Protein AF-A0A6H1WRH7-F1 (afdb_monomer)

Organism: NCBI:txid2047767

pLDDT: mean 92.53, std 7.27, range [51.66, 98.69]

Foldseek 3Di:
DVCVLLLVLCVVLVADKAWADPVLCVLVVHDDDDQETEMEGQLDLVNLVSNVVSCVVVQKDWPDPDDSVLLNDLVSLVVCCVPVVQQKTKIAHPVDRSYIYIYGSDHPDNVVVQVVQWDFGDDPNGTHTYGHLVVNLVVLVVVVDPVSVVVNVSSVVSVD

InterPro domains:
  IPR043519 Nucleotidyltransferase superfamily [SSF81301] (5-156)

Structure (mmCIF, N/CA/C/O backbone):
data_AF-A0A6H1WRH7-F1
#
_entry.id   AF-A0A6H1WRH7-F1
#
loop_
_atom_site.group_PDB
_atom_site.id
_atom_site.type_symbol
_atom_site.label_atom_id
_atom_site.label_alt_id
_atom_site.label_comp_id
_atom_site.label_asym_id
_atom_site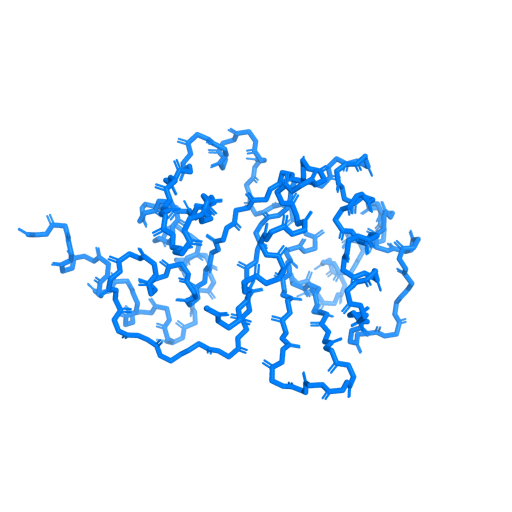.label_entity_id
_atom_site.label_seq_id
_atom_site.pdbx_PDB_ins_code
_atom_site.Cartn_x
_atom_site.Cartn_y
_atom_site.Cartn_z
_atom_site.occupancy
_atom_site.B_iso_or_equiv
_atom_site.auth_seq_id
_atom_site.auth_comp_id
_atom_site.auth_asym_id
_atom_site.auth_atom_id
_atom_site.pdbx_PDB_model_num
ATOM 1 N N . MET A 1 1 ? -17.971 4.892 -2.050 1.00 65.94 1 MET A N 1
ATOM 2 C CA . MET A 1 1 ? -16.693 5.303 -1.420 1.00 65.94 1 MET A CA 1
ATOM 3 C C . MET A 1 1 ? -15.783 5.844 -2.520 1.00 65.94 1 MET A C 1
ATOM 5 O O . MET A 1 1 ? -15.944 5.407 -3.648 1.00 65.94 1 MET A O 1
ATOM 9 N N . PHE A 1 2 ? -14.877 6.790 -2.260 1.00 77.75 2 PHE A N 1
ATOM 10 C CA . PHE A 1 2 ? -14.068 7.412 -3.329 1.00 77.75 2 PHE A CA 1
ATOM 11 C C . PHE A 1 2 ? -13.170 6.402 -4.081 1.00 77.75 2 PHE A C 1
ATOM 13 O O . PHE A 1 2 ? -13.116 6.419 -5.303 1.00 77.75 2 PHE A O 1
ATOM 20 N N . TYR A 1 3 ? -12.582 5.434 -3.366 1.00 89.62 3 TYR A N 1
ATOM 21 C CA . TYR A 1 3 ? -11.716 4.377 -3.918 1.00 89.62 3 TYR A CA 1
ATOM 22 C C . TYR A 1 3 ? -12.419 3.022 -4.128 1.00 89.62 3 TYR A C 1
ATOM 24 O O . TYR A 1 3 ? -11.779 1.976 -4.205 1.00 89.62 3 TYR A O 1
ATOM 32 N N . GLU A 1 4 ? -13.750 3.021 -4.237 1.00 91.88 4 GLU A N 1
ATOM 33 C CA . GLU A 1 4 ? -14.560 1.796 -4.283 1.00 91.88 4 GLU A CA 1
ATOM 34 C C . GLU A 1 4 ? -14.133 0.826 -5.397 1.00 91.88 4 GLU A C 1
ATOM 36 O O . GLU A 1 4 ? -13.949 -0.366 -5.157 1.00 91.88 4 GLU A O 1
ATOM 41 N N . LYS A 1 5 ? -13.916 1.351 -6.609 1.00 93.25 5 LYS A N 1
ATOM 42 C CA . LYS A 1 5 ? -13.510 0.551 -7.772 1.00 93.25 5 LYS A CA 1
ATOM 43 C C . LYS A 1 5 ? -12.121 -0.072 -7.595 1.00 93.25 5 LYS A C 1
ATOM 45 O O . LYS A 1 5 ? -11.915 -1.200 -8.027 1.00 93.25 5 LYS A O 1
ATOM 50 N N . VAL A 1 6 ? -11.201 0.641 -6.937 1.00 95.69 6 VAL A N 1
ATOM 51 C CA . VAL A 1 6 ? -9.845 0.144 -6.657 1.00 95.69 6 VAL A CA 1
ATOM 52 C C . VAL A 1 6 ? -9.921 -1.065 -5.730 1.00 95.69 6 VAL A C 1
ATOM 54 O O . VAL A 1 6 ? -9.408 -2.121 -6.078 1.00 95.69 6 VAL A O 1
ATOM 57 N N . PHE A 1 7 ? -10.636 -0.960 -4.607 1.00 97.06 7 PHE A N 1
ATOM 58 C CA . PHE A 1 7 ? -10.768 -2.084 -3.674 1.00 97.06 7 PHE A CA 1
ATOM 59 C C . PHE A 1 7 ? -11.477 -3.290 -4.286 1.00 97.06 7 PHE A C 1
ATOM 61 O O . PHE A 1 7 ? -11.028 -4.416 -4.092 1.00 97.06 7 PHE A O 1
ATOM 68 N N . ARG A 1 8 ? -12.556 -3.077 -5.055 1.00 96.81 8 ARG A N 1
ATOM 69 C CA . ARG A 1 8 ? -13.254 -4.185 -5.727 1.00 96.81 8 ARG A CA 1
ATOM 70 C C . ARG A 1 8 ? -12.327 -4.942 -6.673 1.00 96.81 8 ARG A C 1
ATOM 72 O O . ARG A 1 8 ? -12.297 -6.165 -6.612 1.00 96.81 8 ARG A O 1
ATOM 79 N N . GLU A 1 9 ? -11.570 -4.233 -7.507 1.00 97.62 9 GLU A N 1
ATOM 80 C CA . GLU A 1 9 ? -10.699 -4.871 -8.498 1.00 97.62 9 GLU A CA 1
ATOM 81 C C . GLU A 1 9 ? -9.495 -5.565 -7.846 1.00 97.62 9 GLU A C 1
ATOM 83 O O . GLU A 1 9 ? -9.166 -6.692 -8.215 1.00 97.62 9 GLU A O 1
ATOM 88 N N . LEU A 1 10 ? -8.875 -4.939 -6.836 1.00 98.25 1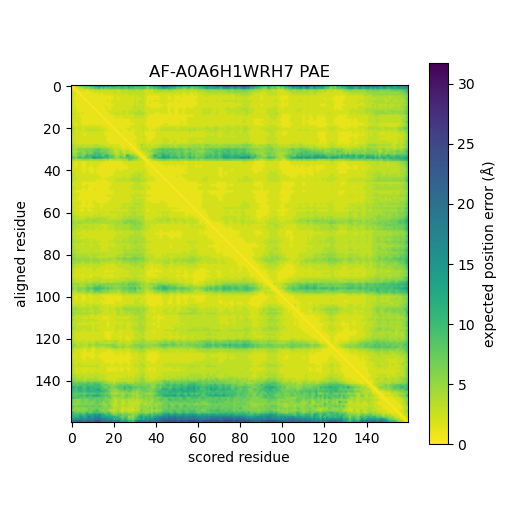0 LEU A N 1
ATOM 89 C CA . LEU A 1 10 ? -7.782 -5.555 -6.079 1.00 98.25 10 LEU A CA 1
ATOM 90 C C . LEU A 1 10 ? -8.240 -6.850 -5.395 1.00 98.25 10 LEU A C 1
ATOM 92 O O . LEU A 1 10 ? -7.573 -7.878 -5.515 1.00 98.25 10 LEU A O 1
ATOM 96 N N . ASN A 1 11 ? -9.406 -6.824 -4.744 1.00 97.50 11 ASN A N 1
ATOM 97 C CA . ASN A 1 11 ? -9.990 -8.002 -4.106 1.00 97.50 11 ASN A CA 1
ATOM 98 C C . ASN A 1 11 ? -10.353 -9.089 -5.125 1.00 97.50 11 ASN A C 1
ATOM 100 O O . ASN A 1 11 ? -10.052 -10.259 -4.901 1.00 97.50 11 ASN A O 1
ATOM 104 N N . ALA A 1 12 ? -10.979 -8.717 -6.246 1.00 97.62 12 ALA A N 1
ATOM 105 C CA . ALA A 1 12 ? -11.387 -9.659 -7.288 1.00 97.62 12 ALA A CA 1
ATOM 106 C C . ALA A 1 12 ? -10.194 -10.404 -7.905 1.00 97.62 12 ALA A C 1
ATOM 108 O O . ALA A 1 12 ? -1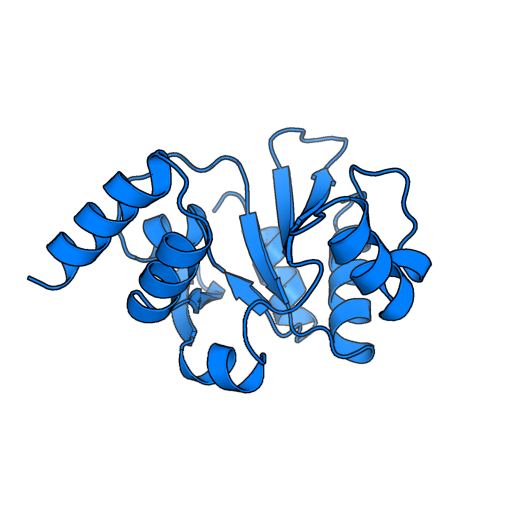0.317 -11.569 -8.275 1.00 97.62 12 ALA A O 1
ATOM 109 N N . ARG A 1 13 ? -9.030 -9.749 -7.980 1.00 97.88 13 ARG A N 1
ATOM 110 C CA . ARG A 1 13 ? -7.777 -10.335 -8.477 1.00 97.88 13 ARG A CA 1
ATOM 111 C C . ARG A 1 13 ? -6.935 -11.011 -7.396 1.00 97.88 13 ARG A C 1
ATOM 113 O O . ARG A 1 13 ? -5.858 -11.510 -7.704 1.00 97.88 13 ARG A O 1
ATOM 120 N N . GLY A 1 14 ? -7.401 -11.027 -6.146 1.00 97.62 14 GLY A N 1
ATOM 121 C CA . GLY A 1 14 ? -6.685 -11.642 -5.030 1.00 97.62 14 GLY A CA 1
ATOM 122 C C . GLY A 1 14 ? -5.375 -10.937 -4.672 1.00 97.62 14 GLY A C 1
ATOM 123 O O . GLY A 1 14 ? -4.455 -11.583 -4.173 1.00 97.62 14 GLY A O 1
ATOM 124 N N . VAL A 1 15 ? -5.268 -9.629 -4.931 1.00 98.62 15 VAL A N 1
ATOM 125 C CA . VAL A 1 15 ? -4.080 -8.856 -4.560 1.00 98.62 15 VAL A CA 1
ATOM 126 C C . VAL A 1 15 ? -3.972 -8.792 -3.038 1.00 98.62 15 VAL A C 1
ATOM 128 O O . VAL A 1 15 ? -4.922 -8.443 -2.339 1.00 98.62 15 VAL A O 1
ATOM 131 N N . ARG A 1 16 ? -2.788 -9.098 -2.514 1.00 98.50 16 ARG A N 1
ATOM 132 C CA . ARG A 1 16 ? -2.429 -8.979 -1.101 1.00 98.50 16 ARG A CA 1
ATOM 133 C C . ARG A 1 16 ? -1.932 -7.565 -0.834 1.00 98.50 16 ARG A C 1
ATOM 135 O O . ARG A 1 16 ? -0.836 -7.186 -1.251 1.00 98.50 16 ARG A O 1
ATOM 142 N N . TYR A 1 17 ? -2.770 -6.784 -0.165 1.00 98.56 17 TYR A N 1
ATOM 143 C CA . TYR A 1 17 ? -2.499 -5.401 0.204 1.00 98.56 17 TYR A CA 1
ATOM 144 C C . TYR A 1 17 ? -3.160 -5.055 1.542 1.00 98.56 17 TYR A C 1
ATOM 146 O O . TYR A 1 17 ? -4.026 -5.784 2.025 1.00 98.56 17 TYR A O 1
ATOM 154 N N . VAL A 1 18 ? -2.763 -3.928 2.127 1.00 98.50 18 VAL A N 1
ATOM 155 C CA . VAL A 1 18 ? -3.329 -3.363 3.353 1.00 98.50 18 VAL A CA 1
ATOM 156 C C . VAL A 1 18 ? -3.462 -1.855 3.193 1.00 98.50 18 VAL A C 1
ATOM 158 O O . VAL A 1 18 ? -2.509 -1.186 2.803 1.00 98.50 18 VAL A O 1
ATOM 161 N N . VAL A 1 19 ? -4.634 -1.311 3.510 1.00 97.81 19 VAL A N 1
ATOM 162 C CA . VAL A 1 19 ? -4.881 0.133 3.542 1.00 97.81 19 VAL A CA 1
ATOM 163 C C . VAL A 1 19 ? -4.240 0.732 4.788 1.00 97.81 19 VAL A C 1
ATOM 165 O O . VAL A 1 19 ? -4.497 0.280 5.908 1.00 97.81 19 VAL A O 1
ATOM 168 N N . VAL A 1 20 ? -3.436 1.773 4.589 1.00 96.19 20 VAL A N 1
ATOM 169 C CA . VAL A 1 20 ? -2.775 2.544 5.648 1.00 96.19 20 VAL A CA 1
ATOM 170 C C . VAL A 1 20 ? -3.086 4.039 5.495 1.00 96.19 20 VAL A C 1
ATOM 172 O O . VAL A 1 20 ? -4.029 4.422 4.799 1.00 96.19 20 VAL A O 1
ATOM 175 N N . GLY A 1 21 ? -2.346 4.895 6.203 1.00 92.94 21 GLY A N 1
ATOM 176 C CA . GLY A 1 21 ? -2.421 6.342 6.013 1.00 92.94 21 GLY A CA 1
ATOM 177 C C . GLY A 1 21 ? -3.770 6.953 6.393 1.00 92.94 21 GLY A C 1
ATOM 178 O O . GLY A 1 21 ? -4.429 6.511 7.337 1.00 92.94 21 GLY A O 1
ATOM 179 N N . GLY A 1 22 ? -4.164 8.015 5.687 1.00 92.25 22 GLY A N 1
ATOM 180 C CA . GLY A 1 22 ? -5.360 8.795 6.016 1.00 92.25 22 GLY A CA 1
ATOM 181 C C . GLY A 1 22 ? -6.666 8.016 5.866 1.00 92.25 22 GLY A C 1
ATOM 182 O O . GLY A 1 22 ? -7.500 8.039 6.771 1.00 92.25 22 GLY A O 1
ATOM 183 N N . VAL A 1 23 ? -6.814 7.264 4.770 1.00 94.00 23 VAL A N 1
ATOM 184 C CA . VAL A 1 23 ? -7.998 6.425 4.513 1.00 94.00 23 VAL A CA 1
ATOM 185 C C . VAL A 1 23 ? -8.176 5.364 5.602 1.00 94.00 23 VAL A C 1
ATOM 187 O O . VAL A 1 23 ? -9.306 5.115 6.022 1.00 94.00 23 VAL A O 1
ATOM 190 N N . ALA A 1 24 ? -7.088 4.771 6.107 1.00 95.06 24 ALA A N 1
ATOM 191 C CA . ALA A 1 24 ? -7.173 3.812 7.206 1.00 95.06 24 ALA A CA 1
ATOM 192 C C . ALA A 1 24 ? -7.718 4.441 8.495 1.00 95.06 24 ALA A C 1
ATOM 194 O O . ALA A 1 24 ? -8.556 3.829 9.152 1.00 95.06 24 ALA A O 1
ATOM 195 N N . LEU A 1 25 ? -7.307 5.671 8.835 1.00 93.44 25 LEU A N 1
ATOM 196 C CA . LEU A 1 25 ? -7.853 6.385 9.997 1.00 93.44 25 LEU A CA 1
ATOM 197 C C . LEU A 1 25 ? -9.358 6.631 9.849 1.00 93.44 25 LEU A C 1
ATOM 199 O O . LEU A 1 25 ? -10.115 6.369 10.781 1.00 93.44 25 LEU A O 1
ATOM 203 N N . VAL A 1 26 ? -9.805 7.040 8.657 1.00 93.00 26 VAL A N 1
ATOM 204 C CA . VAL A 1 26 ? -11.236 7.229 8.365 1.00 93.00 26 VAL A CA 1
ATOM 205 C C . VAL A 1 26 ? -12.016 5.921 8.515 1.00 93.00 26 VAL A C 1
ATOM 207 O O . VAL A 1 26 ? -13.099 5.914 9.094 1.00 93.00 26 VAL A O 1
ATOM 210 N N . LEU A 1 27 ? -11.460 4.794 8.061 1.00 93.25 27 LEU A N 1
ATOM 211 C CA . LEU A 1 27 ? -12.071 3.468 8.229 1.00 93.25 27 LEU A CA 1
ATOM 212 C C . LEU A 1 27 ? -12.068 2.968 9.687 1.00 93.25 27 LEU A C 1
ATOM 214 O O . LEU A 1 27 ? -12.833 2.062 10.029 1.00 93.25 27 LEU A O 1
ATOM 218 N N . HIS A 1 28 ? -11.244 3.559 10.556 1.00 93.12 28 HIS A N 1
ATOM 219 C CA . HIS A 1 28 ? -11.315 3.382 12.011 1.00 93.12 28 HIS A CA 1
ATOM 220 C C . HIS A 1 28 ? -12.266 4.366 12.704 1.00 93.12 28 HIS A C 1
ATOM 222 O O . HIS A 1 28 ? -12.461 4.243 13.907 1.00 93.12 28 HIS A O 1
ATOM 228 N N . GLY A 1 29 ? -12.900 5.282 11.965 1.00 90.81 29 GLY A N 1
ATOM 229 C CA . GLY A 1 29 ? -13.862 6.252 12.496 1.00 90.81 29 GLY A CA 1
ATOM 230 C C . GLY A 1 29 ? -13.269 7.621 12.837 1.00 90.81 29 GLY A C 1
ATOM 231 O O . GLY A 1 29 ? -13.986 8.479 13.341 1.00 90.81 29 GLY A O 1
ATOM 232 N N . ILE A 1 30 ? -11.989 7.860 12.540 1.00 89.94 30 ILE A N 1
ATOM 233 C CA . ILE A 1 30 ? -11.337 9.151 12.788 1.00 89.94 30 ILE A CA 1
ATOM 234 C C . ILE A 1 30 ? -11.670 10.114 11.649 1.00 89.94 30 ILE A C 1
ATOM 236 O O . ILE A 1 30 ? -11.414 9.831 10.476 1.00 89.94 30 ILE A O 1
ATOM 240 N N . ILE A 1 31 ? -12.198 11.289 11.988 1.00 85.19 31 ILE A N 1
ATOM 241 C CA . ILE A 1 31 ? -12.476 12.338 11.005 1.00 85.19 31 ILE A CA 1
ATOM 242 C C . ILE A 1 31 ? -11.149 12.899 10.490 1.00 85.19 31 ILE A C 1
ATOM 244 O O . ILE A 1 31 ? -10.420 13.581 11.208 1.00 85.19 31 ILE A O 1
ATOM 248 N N . ARG A 1 32 ? -10.847 12.638 9.217 1.00 82.19 32 ARG A N 1
ATOM 249 C CA . ARG A 1 32 ? -9.651 13.146 8.545 1.00 82.19 32 ARG A CA 1
ATOM 250 C C . ARG A 1 32 ? -9.922 13.412 7.072 1.00 82.19 32 ARG A C 1
ATOM 252 O O . ARG A 1 32 ? -10.450 12.558 6.363 1.00 82.19 32 ARG A O 1
ATOM 259 N N . LEU A 1 33 ? -9.484 14.574 6.592 1.00 81.62 33 LEU A N 1
ATOM 260 C CA . LEU A 1 33 ? -9.381 14.817 5.158 1.00 81.62 33 LEU A CA 1
ATOM 261 C C . LEU A 1 33 ? -8.177 14.040 4.606 1.00 81.62 33 LEU A C 1
ATOM 263 O O . LEU A 1 33 ? -7.058 14.192 5.094 1.00 81.62 33 LEU A O 1
ATOM 267 N N . THR A 1 34 ? -8.414 13.205 3.600 1.00 79.62 34 THR A N 1
ATOM 268 C CA . THR A 1 34 ? -7.390 12.381 2.944 1.00 79.62 34 THR A CA 1
ATOM 269 C C . THR A 1 34 ? -7.451 12.626 1.442 1.00 79.62 34 THR A C 1
ATOM 271 O O . THR A 1 34 ? -8.546 12.695 0.881 1.00 79.62 34 THR A O 1
ATOM 274 N N . ALA A 1 35 ? -6.297 12.815 0.804 1.00 75.31 35 ALA A N 1
ATOM 275 C CA . ALA A 1 35 ? -6.209 13.147 -0.622 1.00 75.31 35 ALA A CA 1
ATOM 276 C C . ALA A 1 35 ? -5.890 11.914 -1.486 1.00 75.31 35 ALA A C 1
ATOM 278 O O . ALA A 1 35 ? -6.247 11.843 -2.656 1.00 75.31 35 ALA A O 1
ATOM 279 N N . ASP A 1 36 ? -5.264 10.921 -0.878 1.00 90.75 36 ASP A N 1
ATOM 280 C CA . ASP A 1 36 ? -4.601 9.779 -1.481 1.00 90.75 36 ASP A CA 1
ATOM 281 C C . ASP A 1 36 ? -5.008 8.479 -0.775 1.00 90.75 36 ASP A C 1
ATOM 283 O O . ASP A 1 36 ? -5.498 8.477 0.360 1.00 9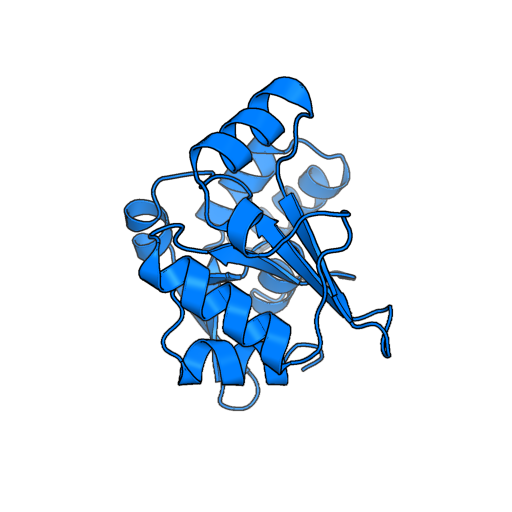0.75 36 ASP A O 1
ATOM 287 N N . LEU A 1 37 ? -4.867 7.365 -1.493 1.00 95.56 37 LEU A N 1
ATOM 288 C CA . LEU A 1 37 ? -4.983 6.017 -0.955 1.00 95.56 37 LEU A CA 1
ATOM 289 C C . LEU A 1 37 ? -3.583 5.441 -0.745 1.00 95.56 37 LEU A C 1
ATOM 291 O O . LEU A 1 37 ? -2.950 5.012 -1.706 1.00 95.56 37 LEU A O 1
ATOM 295 N N . ASP A 1 38 ? -3.145 5.381 0.509 1.00 96.25 38 ASP A N 1
ATOM 296 C CA . ASP A 1 38 ? -1.887 4.741 0.886 1.00 96.25 38 ASP A CA 1
ATOM 297 C C . ASP A 1 38 ? -2.079 3.238 1.115 1.00 96.25 38 ASP A C 1
ATOM 299 O O . ASP A 1 38 ? -2.927 2.817 1.913 1.00 96.25 38 ASP A O 1
ATOM 303 N N . LEU A 1 39 ? -1.253 2.422 0.467 1.00 98.25 39 LEU A N 1
ATOM 304 C CA . LEU A 1 39 ? -1.281 0.967 0.557 1.00 98.25 39 LEU A CA 1
ATOM 305 C C . LEU A 1 39 ? 0.086 0.404 0.958 1.00 98.25 39 LEU A C 1
ATOM 307 O O . LEU A 1 39 ? 1.128 0.840 0.478 1.00 98.25 39 LEU A O 1
ATOM 311 N N . ILE A 1 40 ? 0.090 -0.645 1.773 1.00 98.25 40 ILE A N 1
ATOM 312 C CA . ILE A 1 40 ? 1.204 -1.597 1.798 1.00 98.25 40 ILE A CA 1
ATOM 313 C C . ILE A 1 40 ? 0.813 -2.776 0.915 1.00 98.25 40 ILE A C 1
ATOM 315 O O . ILE A 1 40 ? -0.269 -3.332 1.079 1.00 98.25 40 ILE A O 1
ATOM 319 N N . VAL A 1 41 ? 1.675 -3.151 -0.024 1.00 98.31 41 VAL A N 1
ATOM 320 C CA . VAL A 1 41 ? 1.454 -4.254 -0.967 1.00 98.31 41 VAL A CA 1
ATOM 321 C C . VAL A 1 41 ? 2.532 -5.300 -0.715 1.00 98.31 41 VAL A C 1
ATOM 323 O O . VAL A 1 41 ? 3.685 -4.929 -0.517 1.00 98.31 41 VAL A O 1
ATOM 326 N N . ASP A 1 42 ? 2.173 -6.584 -0.715 1.00 98.31 42 ASP A N 1
ATOM 327 C CA . ASP A 1 42 ? 3.173 -7.656 -0.666 1.00 98.31 42 ASP A CA 1
ATOM 328 C C . ASP A 1 42 ? 4.026 -7.594 -1.941 1.00 98.31 42 ASP A C 1
ATOM 330 O O . ASP A 1 42 ? 3.492 -7.695 -3.052 1.00 98.31 42 ASP A O 1
ATOM 334 N N . LEU A 1 43 ? 5.335 -7.394 -1.791 1.00 97.81 43 LEU A N 1
ATOM 335 C CA . LEU A 1 43 ? 6.241 -7.151 -2.914 1.00 97.81 43 LEU A CA 1
ATOM 336 C C . LEU A 1 43 ? 6.762 -8.440 -3.567 1.00 97.81 43 LEU A C 1
ATOM 338 O O . LEU A 1 43 ? 7.669 -8.369 -4.403 1.00 97.81 43 LEU A O 1
ATOM 342 N N . SER A 1 44 ? 6.187 -9.607 -3.242 1.00 97.56 44 SER A N 1
ATOM 343 C CA . SER A 1 44 ? 6.417 -10.831 -4.018 1.00 97.56 44 SER A CA 1
ATOM 344 C C . SER A 1 44 ? 6.146 -10.579 -5.509 1.00 97.56 44 SER A C 1
ATOM 346 O O . SER A 1 44 ? 5.172 -9.894 -5.851 1.00 97.56 44 SER A O 1
ATOM 348 N N . PRO A 1 45 ? 6.984 -11.112 -6.420 1.00 96.44 45 PRO A N 1
ATOM 349 C CA . PRO A 1 45 ? 6.908 -10.790 -7.845 1.00 96.44 45 PRO A CA 1
ATOM 350 C C . PRO A 1 45 ? 5.522 -11.004 -8.463 1.00 96.44 45 PRO A C 1
ATOM 352 O O . PRO A 1 45 ? 5.075 -10.210 -9.291 1.00 96.44 45 PRO A O 1
ATOM 355 N N . GLU A 1 46 ? 4.827 -12.068 -8.068 1.00 97.50 46 GLU A N 1
ATOM 356 C CA . GLU A 1 46 ? 3.494 -12.415 -8.552 1.00 97.50 46 GLU A CA 1
ATOM 357 C C . GLU A 1 46 ? 2.448 -11.406 -8.070 1.00 97.50 46 GLU A C 1
ATOM 359 O O . GLU A 1 46 ? 1.663 -10.899 -8.873 1.00 97.50 46 GLU A O 1
ATOM 364 N N . ASN A 1 47 ? 2.464 -11.072 -6.777 1.00 98.56 47 ASN A N 1
ATOM 365 C CA . ASN A 1 47 ? 1.492 -10.159 -6.186 1.00 98.56 47 ASN A CA 1
ATOM 366 C C . ASN A 1 47 ? 1.678 -8.723 -6.681 1.00 98.56 47 ASN A C 1
ATOM 368 O O . ASN A 1 47 ? 0.706 -8.070 -7.065 1.00 98.56 47 ASN A O 1
ATOM 372 N N . LEU A 1 48 ? 2.926 -8.246 -6.723 1.00 98.50 48 LEU A N 1
ATOM 373 C CA . LEU A 1 48 ? 3.236 -6.907 -7.212 1.00 98.50 48 LEU A CA 1
ATOM 374 C C . LEU A 1 48 ? 2.850 -6.761 -8.688 1.00 98.50 48 LEU A C 1
ATOM 376 O O . LEU A 1 48 ? 2.288 -5.738 -9.075 1.00 98.50 48 LEU A O 1
ATOM 380 N N . ARG A 1 49 ? 3.063 -7.796 -9.512 1.00 98.44 49 ARG A N 1
ATOM 381 C CA . ARG A 1 49 ? 2.601 -7.798 -10.908 1.00 98.44 49 ARG A CA 1
ATOM 382 C C . ARG A 1 49 ? 1.084 -7.668 -10.998 1.00 98.44 49 ARG A C 1
ATOM 384 O O . ARG A 1 49 ? 0.610 -6.780 -11.704 1.00 98.44 49 ARG A O 1
ATOM 391 N N . LEU A 1 50 ? 0.334 -8.478 -10.246 1.00 98.38 50 LEU A N 1
ATOM 392 C CA . LEU A 1 50 ? -1.130 -8.390 -10.204 1.00 98.38 50 LEU A CA 1
ATOM 393 C C . LEU A 1 50 ? -1.602 -6.999 -9.766 1.00 98.38 50 LEU A C 1
ATOM 395 O O . LEU A 1 50 ? -2.505 -6.434 -10.384 1.00 98.38 50 LEU A O 1
ATOM 399 N N . PHE A 1 51 ? -0.974 -6.412 -8.745 1.00 98.69 51 PHE A N 1
ATOM 400 C CA . PHE A 1 51 ? -1.272 -5.059 -8.279 1.00 98.69 51 PHE A CA 1
ATOM 401 C C . PHE A 1 51 ? -1.062 -4.003 -9.376 1.00 98.69 51 PHE A C 1
ATOM 403 O O . PHE A 1 51 ? -1.966 -3.217 -9.669 1.00 98.69 51 PHE A O 1
ATOM 410 N N . LEU A 1 52 ? 0.100 -4.007 -10.033 1.00 98.38 52 LEU A N 1
ATOM 411 C CA . LEU A 1 52 ? 0.434 -3.033 -11.075 1.00 98.38 52 LEU A CA 1
ATOM 412 C C . LEU A 1 52 ? -0.461 -3.176 -12.313 1.00 98.38 52 LEU A C 1
ATOM 414 O O . LEU A 1 52 ? -0.916 -2.174 -12.869 1.00 98.38 52 LEU A O 1
ATOM 418 N N . GLU A 1 53 ? -0.762 -4.407 -12.728 1.00 98.00 53 GLU A N 1
ATOM 419 C CA . GLU A 1 53 ? -1.711 -4.678 -13.812 1.00 98.00 53 GLU A CA 1
ATOM 420 C C . GLU A 1 53 ? -3.127 -4.220 -13.457 1.00 98.00 53 GLU A C 1
ATOM 422 O O . GLU A 1 53 ? -3.830 -3.671 -14.309 1.00 98.00 53 GLU A O 1
ATOM 427 N N . THR A 1 54 ? -3.529 -4.383 -12.194 1.00 98.31 54 THR A N 1
ATOM 428 C CA . THR A 1 54 ? -4.809 -3.883 -11.682 1.00 98.31 54 THR A CA 1
ATOM 429 C C . THR A 1 54 ? -4.884 -2.368 -11.820 1.00 98.31 54 THR A C 1
ATOM 431 O O . THR A 1 54 ? -5.796 -1.861 -12.475 1.00 98.31 54 THR A O 1
ATOM 434 N N . LEU A 1 55 ? -3.895 -1.638 -11.293 1.00 97.50 55 LEU A N 1
ATOM 435 C CA . LEU A 1 55 ? -3.837 -0.178 -11.406 1.00 97.50 55 LEU A CA 1
ATOM 436 C C . LEU A 1 55 ? -3.848 0.281 -12.870 1.00 97.50 55 LEU A C 1
ATOM 438 O O . LEU A 1 55 ? -4.630 1.163 -13.233 1.00 97.50 55 LEU A O 1
ATOM 442 N N . LYS A 1 56 ? -3.051 -0.364 -13.730 1.00 96.81 56 LYS A N 1
ATOM 443 C CA . LYS A 1 56 ? -3.016 -0.086 -15.173 1.00 96.81 56 LYS A CA 1
ATOM 444 C C . LYS A 1 56 ? -4.386 -0.291 -15.825 1.00 96.81 56 LYS A C 1
ATOM 446 O O . LYS A 1 56 ? -4.821 0.564 -16.593 1.00 96.81 56 LYS A O 1
ATOM 451 N N . SER A 1 57 ? -5.081 -1.388 -15.513 1.00 96.69 57 SER A N 1
ATOM 452 C CA . SER A 1 57 ? -6.415 -1.687 -16.059 1.00 96.69 57 SER A CA 1
ATOM 453 C C . SER A 1 57 ? -7.481 -0.680 -15.618 1.00 96.69 57 SER A C 1
ATOM 455 O O . SER A 1 57 ? -8.420 -0.393 -16.359 1.00 96.69 57 SER A O 1
ATOM 457 N N . LEU A 1 58 ? -7.297 -0.086 -14.437 1.00 95.50 58 LEU A N 1
ATOM 458 C CA . LEU A 1 58 ? -8.135 0.983 -13.907 1.00 95.50 58 LEU A CA 1
ATOM 459 C C . LEU A 1 58 ? -7.765 2.372 -14.451 1.00 95.50 58 LEU A C 1
ATOM 461 O O . LEU A 1 58 ? -8.419 3.341 -14.084 1.00 95.50 58 LEU A O 1
ATOM 465 N N . GLY A 1 59 ? -6.756 2.477 -15.323 1.00 95.56 59 GLY A N 1
ATOM 466 C CA . GLY A 1 59 ? -6.340 3.728 -15.962 1.00 95.56 59 GLY A CA 1
ATOM 467 C C . GLY A 1 59 ? -5.301 4.537 -15.183 1.00 95.56 59 GLY A C 1
ATOM 468 O O . GLY A 1 59 ? -4.927 5.624 -15.628 1.00 95.56 59 GLY A O 1
ATOM 469 N N . PHE A 1 60 ? -4.799 4.025 -14.055 1.00 96.56 60 PHE A N 1
ATOM 470 C CA . PHE A 1 60 ? -3.746 4.693 -13.296 1.00 96.56 60 PHE A CA 1
ATOM 471 C C . PHE A 1 60 ? -2.396 4.615 -14.013 1.00 96.56 60 PHE A C 1
ATOM 473 O O . PHE A 1 60 ? -2.083 3.643 -14.706 1.00 96.56 60 PHE A O 1
ATOM 480 N N . ARG A 1 61 ? -1.572 5.647 -13.817 1.00 96.12 61 ARG A N 1
ATOM 481 C CA . ARG A 1 61 ? -0.215 5.740 -14.365 1.00 96.12 61 ARG A CA 1
ATOM 482 C C . ARG A 1 61 ? 0.789 6.114 -13.274 1.00 96.12 61 ARG A C 1
ATOM 484 O O . ARG A 1 61 ? 0.428 6.913 -12.406 1.00 96.12 61 ARG A O 1
ATOM 491 N N . PRO A 1 62 ? 2.034 5.605 -13.333 1.00 96.56 62 PRO A N 1
ATOM 492 C CA . PRO A 1 62 ? 3.105 6.087 -12.470 1.00 96.56 62 PRO A CA 1
ATOM 493 C C . PRO A 1 62 ? 3.265 7.602 -12.625 1.00 96.56 62 PRO A C 1
ATOM 495 O O . PRO A 1 62 ? 3.213 8.131 -13.738 1.00 96.56 62 PRO A O 1
ATOM 498 N N . ARG A 1 63 ? 3.437 8.312 -11.508 1.00 95.00 63 ARG A N 1
ATOM 499 C CA . ARG A 1 63 ? 3.687 9.759 -11.521 1.00 95.00 63 ARG A CA 1
ATOM 500 C C . ARG A 1 63 ? 5.134 10.091 -11.875 1.00 95.00 63 ARG A C 1
ATOM 502 O O . ARG A 1 63 ? 5.386 11.094 -12.536 1.00 95.00 63 ARG A O 1
ATOM 509 N N . LEU A 1 64 ? 6.070 9.251 -11.443 1.00 93.69 64 LEU A N 1
ATOM 510 C CA . LEU A 1 64 ? 7.464 9.322 -11.869 1.00 93.69 64 LEU A CA 1
ATOM 511 C C . LEU A 1 64 ? 7.617 8.715 -13.275 1.00 93.69 64 LEU A C 1
ATOM 513 O O . LEU A 1 64 ? 6.842 7.826 -13.630 1.00 93.69 64 LEU A O 1
ATOM 517 N N . PRO A 1 65 ? 8.617 9.144 -14.066 1.00 93.94 65 PRO A N 1
ATOM 518 C CA . PRO A 1 65 ? 8.921 8.559 -15.371 1.00 93.94 65 PRO A CA 1
ATOM 519 C C . PRO A 1 65 ? 9.622 7.197 -15.209 1.00 93.94 65 PRO A C 1
ATOM 521 O O . PRO A 1 65 ? 10.785 7.047 -15.567 1.00 93.94 65 PRO A O 1
ATOM 524 N N . ILE A 1 66 ? 8.920 6.231 -14.615 1.00 94.19 66 ILE A N 1
ATOM 525 C CA . ILE A 1 66 ? 9.368 4.855 -14.371 1.00 94.19 66 ILE A CA 1
ATOM 526 C C . ILE A 1 66 ? 8.387 3.881 -15.023 1.00 94.19 66 ILE A C 1
ATOM 528 O O . ILE A 1 66 ? 7.177 4.136 -15.039 1.00 94.19 66 ILE A O 1
ATOM 532 N N . THR A 1 67 ? 8.881 2.770 -15.565 1.00 95.38 67 THR A N 1
ATOM 533 C CA . THR A 1 67 ? 8.011 1.735 -16.147 1.00 95.38 67 THR A CA 1
ATOM 534 C C . THR A 1 67 ? 7.564 0.708 -15.103 1.00 95.38 67 THR A C 1
ATOM 536 O O . THR A 1 67 ? 8.111 0.630 -14.003 1.00 95.38 67 THR A O 1
ATOM 539 N N . LEU A 1 68 ? 6.548 -0.100 -15.429 1.00 94.50 68 LEU A N 1
ATOM 540 C CA . LEU A 1 68 ? 6.082 -1.160 -14.525 1.00 94.50 68 LEU A CA 1
ATOM 541 C C . LEU A 1 68 ? 7.135 -2.259 -14.360 1.00 94.50 68 LEU A C 1
ATOM 543 O O . LEU A 1 68 ? 7.285 -2.803 -13.274 1.00 94.50 68 LEU A O 1
ATOM 547 N N . GLU A 1 69 ? 7.889 -2.548 -15.416 1.00 96.19 69 GLU A N 1
ATOM 548 C CA . GLU A 1 69 ? 9.001 -3.498 -15.411 1.00 96.19 69 GLU A CA 1
ATOM 549 C C . GLU A 1 69 ? 10.107 -3.029 -14.464 1.00 96.19 69 GLU A C 1
ATOM 551 O O . GLU A 1 69 ? 10.664 -3.832 -13.723 1.00 96.19 69 GLU A O 1
ATOM 556 N N . GLU A 1 70 ? 10.375 -1.720 -14.427 1.00 97.12 70 GLU A N 1
ATOM 557 C CA . GLU A 1 70 ? 11.317 -1.148 -13.468 1.00 97.12 70 GLU A CA 1
ATOM 558 C C . GLU A 1 70 ? 10.808 -1.227 -12.034 1.00 97.12 70 GLU A C 1
ATOM 560 O O . GLU A 1 70 ? 11.589 -1.483 -11.125 1.00 97.12 70 GLU A O 1
ATOM 565 N N . ILE A 1 71 ? 9.506 -1.022 -11.823 1.00 97.19 71 ILE A N 1
ATOM 566 C CA . ILE A 1 71 ? 8.900 -1.178 -10.500 1.00 97.19 71 ILE A CA 1
ATOM 567 C C . ILE A 1 71 ? 8.960 -2.640 -10.054 1.00 97.19 71 ILE A C 1
ATOM 569 O O . ILE A 1 71 ? 9.139 -2.885 -8.870 1.00 97.19 71 ILE A O 1
ATOM 573 N N . LEU A 1 72 ? 8.829 -3.616 -10.955 1.00 97.31 72 LEU A N 1
ATOM 574 C CA . LEU A 1 72 ? 8.906 -5.043 -10.616 1.00 97.31 72 LEU A CA 1
ATOM 575 C C . LEU A 1 72 ? 10.314 -5.494 -10.209 1.00 97.31 72 LEU A C 1
ATOM 577 O O . LEU A 1 72 ? 10.437 -6.462 -9.457 1.00 97.31 72 LEU A O 1
ATOM 581 N N . ASP A 1 73 ? 11.352 -4.778 -10.632 1.00 97.56 73 ASP A N 1
ATOM 582 C CA . ASP A 1 73 ? 12.747 -5.082 -10.318 1.00 97.56 73 ASP A CA 1
ATOM 583 C C . ASP A 1 73 ? 13.110 -4.660 -8.872 1.00 97.56 73 ASP A C 1
ATOM 585 O O . ASP A 1 73 ? 13.135 -3.462 -8.565 1.00 97.56 73 ASP A O 1
ATOM 589 N N . PRO A 1 74 ? 13.385 -5.614 -7.957 1.00 96.88 74 PRO A N 1
ATOM 590 C CA . PRO A 1 74 ? 13.737 -5.296 -6.575 1.00 96.88 74 PRO A CA 1
ATOM 591 C C . PRO A 1 74 ? 15.030 -4.480 -6.458 1.00 96.88 74 PRO A C 1
ATOM 593 O O . PRO A 1 74 ? 15.084 -3.575 -5.628 1.00 96.88 74 PRO A O 1
ATOM 596 N N . GLU A 1 75 ? 16.028 -4.713 -7.317 1.00 97.12 75 GLU A N 1
ATOM 597 C CA . GLU A 1 75 ? 17.297 -3.977 -7.275 1.00 97.12 75 GLU A CA 1
ATOM 598 C C . GLU A 1 75 ? 17.084 -2.503 -7.630 1.00 97.12 75 GLU A C 1
ATOM 600 O O . GLU A 1 75 ? 17.660 -1.612 -7.003 1.00 97.12 75 GLU A O 1
ATOM 605 N N . LYS A 1 76 ? 16.191 -2.215 -8.588 1.00 97.12 76 LYS A N 1
ATOM 606 C CA . LYS A 1 76 ? 15.809 -0.833 -8.912 1.00 97.12 76 LYS A CA 1
ATOM 607 C C . LYS A 1 76 ? 15.067 -0.156 -7.770 1.00 97.12 76 LYS A C 1
ATOM 609 O O . LYS A 1 76 ? 15.384 0.993 -7.455 1.00 97.12 76 LYS A O 1
ATOM 614 N N . ARG A 1 77 ? 14.118 -0.846 -7.128 1.00 96.75 77 ARG A N 1
ATOM 615 C CA . ARG A 1 77 ? 13.407 -0.291 -5.963 1.00 96.75 77 ARG A CA 1
ATOM 616 C C . ARG A 1 77 ? 14.382 0.045 -4.832 1.00 96.75 77 ARG A C 1
ATOM 618 O O . ARG A 1 77 ? 14.341 1.167 -4.322 1.00 96.75 77 ARG A O 1
ATOM 625 N N . SER A 1 78 ? 15.325 -0.848 -4.535 1.00 96.06 78 SER A N 1
ATOM 626 C CA . SER A 1 78 ? 16.360 -0.607 -3.525 1.00 96.06 78 SER A CA 1
ATOM 627 C C . SER A 1 78 ? 17.345 0.493 -3.900 1.00 96.06 78 SER A C 1
ATOM 629 O O . SER A 1 78 ? 17.720 1.314 -3.056 1.00 96.06 78 SER A O 1
ATOM 631 N N . LEU A 1 79 ? 17.708 0.600 -5.178 1.00 96.56 79 LEU A N 1
ATOM 632 C CA . LEU A 1 79 ? 18.500 1.715 -5.684 1.00 96.56 79 LEU A CA 1
ATOM 633 C C . LEU A 1 79 ? 17.791 3.058 -5.448 1.00 96.56 79 LEU A C 1
ATOM 635 O O . LEU A 1 79 ? 18.392 3.993 -4.915 1.00 96.56 79 LEU A O 1
ATOM 639 N N . TRP A 1 80 ? 16.502 3.160 -5.789 1.00 96.12 80 TRP A N 1
ATOM 640 C CA . TRP A 1 80 ? 15.718 4.382 -5.576 1.00 96.12 80 TRP A CA 1
ATOM 641 C C . TRP A 1 80 ? 15.565 4.723 -4.095 1.00 96.12 80 TRP A C 1
ATOM 643 O O . TRP A 1 80 ? 15.647 5.899 -3.724 1.00 96.12 80 TRP A O 1
ATOM 653 N N . ARG A 1 81 ? 15.391 3.714 -3.237 1.00 94.00 81 ARG A N 1
ATOM 654 C CA . ARG A 1 81 ? 15.322 3.901 -1.788 1.00 94.00 81 ARG A CA 1
ATOM 655 C C . ARG A 1 81 ? 16.620 4.478 -1.227 1.00 94.00 81 ARG A C 1
ATOM 657 O O . ARG A 1 81 ? 16.551 5.394 -0.406 1.00 94.00 81 ARG A O 1
ATOM 664 N N . ARG A 1 82 ? 17.776 3.967 -1.661 1.00 95.88 82 ARG A N 1
ATOM 665 C CA . ARG A 1 82 ? 19.104 4.384 -1.184 1.00 95.88 82 ARG A CA 1
ATOM 666 C C . ARG A 1 82 ? 19.527 5.746 -1.727 1.00 95.88 82 ARG A C 1
ATOM 668 O O . ARG A 1 82 ? 20.012 6.577 -0.969 1.00 95.88 82 ARG A O 1
ATOM 675 N N . GLU A 1 83 ? 19.361 5.975 -3.027 1.00 95.69 83 GLU A N 1
ATOM 676 C CA . GLU A 1 83 ? 19.942 7.146 -3.704 1.00 95.69 83 GLU A CA 1
ATOM 677 C C . GLU A 1 83 ? 18.994 8.339 -3.775 1.00 95.69 83 GLU A C 1
ATOM 679 O O . GLU A 1 83 ? 19.438 9.484 -3.790 1.00 95.69 83 GLU A O 1
ATOM 684 N N . LYS A 1 84 ? 17.683 8.085 -3.818 1.00 92.94 84 LYS A N 1
ATOM 685 C CA . LYS A 1 84 ? 16.658 9.130 -3.965 1.00 92.94 84 LYS A CA 1
ATOM 686 C C . LYS A 1 84 ? 15.749 9.247 -2.748 1.00 92.94 84 LYS A C 1
ATOM 688 O O . LYS A 1 84 ? 14.807 10.033 -2.778 1.00 92.94 84 LYS A O 1
ATOM 693 N N . ASN A 1 85 ? 16.006 8.457 -1.702 1.00 92.38 85 ASN A N 1
ATOM 694 C CA . ASN A 1 85 ? 15.141 8.341 -0.530 1.00 92.38 85 ASN A CA 1
ATOM 695 C C . ASN A 1 85 ? 13.669 8.080 -0.915 1.00 92.38 85 ASN A C 1
ATOM 697 O O . ASN A 1 85 ? 12.750 8.579 -0.266 1.00 92.38 85 ASN A O 1
ATOM 701 N N . LEU A 1 86 ? 13.439 7.337 -2.008 1.00 93.56 86 LEU A N 1
ATOM 702 C CA . LEU A 1 86 ? 12.094 7.060 -2.503 1.00 93.56 86 LEU A CA 1
ATOM 703 C C . LEU A 1 86 ? 11.433 6.012 -1.603 1.00 93.56 86 LEU A C 1
ATOM 705 O O . LEU A 1 86 ? 11.776 4.835 -1.663 1.00 93.56 86 LEU A O 1
ATOM 709 N N . VAL A 1 87 ? 10.507 6.454 -0.751 1.00 93.44 87 VAL A N 1
ATOM 710 C CA . VAL A 1 87 ? 9.774 5.573 0.176 1.00 93.44 87 VAL A CA 1
ATOM 711 C C . VAL A 1 87 ? 8.471 5.071 -0.440 1.00 93.44 87 VAL A C 1
ATOM 713 O O . VAL A 1 87 ? 8.139 3.902 -0.284 1.00 93.44 87 VAL A O 1
ATOM 716 N N . MET A 1 88 ? 7.756 5.938 -1.158 1.00 95.44 88 MET A N 1
ATOM 717 C CA . MET A 1 88 ? 6.468 5.636 -1.783 1.00 95.44 88 MET A CA 1
ATOM 718 C C . MET A 1 88 ? 6.554 5.822 -3.297 1.00 95.44 88 MET A C 1
ATOM 720 O O . MET A 1 88 ? 7.195 6.756 -3.781 1.00 95.44 88 MET A O 1
ATOM 724 N N . ILE A 1 89 ? 5.875 4.956 -4.041 1.00 97.19 89 ILE A N 1
ATOM 725 C CA . ILE A 1 89 ? 5.654 5.082 -5.478 1.00 97.19 89 ILE A CA 1
ATOM 726 C C . ILE A 1 89 ? 4.205 5.509 -5.691 1.00 97.19 89 ILE A C 1
ATOM 728 O O . ILE A 1 89 ? 3.275 4.793 -5.322 1.00 97.19 89 ILE A O 1
ATOM 732 N N . SER A 1 90 ? 4.029 6.666 -6.325 1.00 96.88 90 SER A N 1
ATOM 733 C CA . SER A 1 90 ? 2.713 7.257 -6.555 1.00 96.88 90 SER A CA 1
ATOM 734 C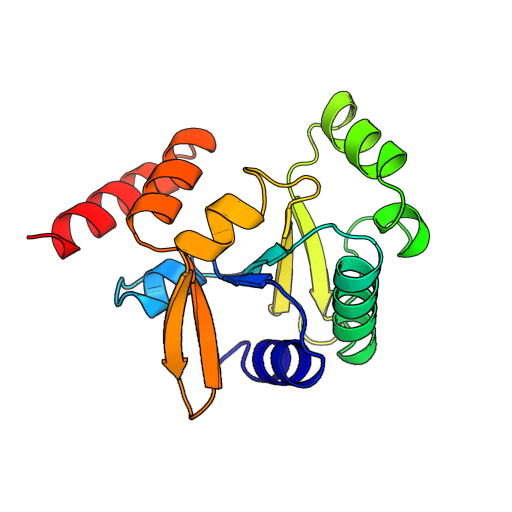 C . SER A 1 90 ? 2.169 6.967 -7.943 1.00 96.88 90 SER A C 1
ATOM 736 O O . SER A 1 90 ? 2.843 7.185 -8.956 1.00 96.88 90 SER A O 1
ATOM 738 N N . PHE A 1 91 ? 0.905 6.564 -7.990 1.00 97.31 91 PHE A N 1
ATOM 739 C CA . PHE A 1 91 ? 0.107 6.407 -9.197 1.00 97.31 91 PHE A CA 1
ATOM 740 C C . PHE A 1 91 ? -1.033 7.420 -9.204 1.00 97.31 91 PHE A C 1
ATOM 742 O O . PHE A 1 91 ? -1.689 7.632 -8.190 1.00 97.31 91 PHE A O 1
ATOM 749 N N . TYR A 1 92 ? -1.308 8.025 -10.357 1.00 95.38 92 TYR A N 1
ATOM 750 C CA . TYR A 1 92 ? -2.403 8.984 -10.522 1.00 95.38 92 TYR A CA 1
ATOM 751 C C . TYR A 1 92 ? -3.332 8.583 -11.663 1.00 95.38 92 TYR A C 1
ATOM 753 O O . TYR A 1 92 ? -2.913 7.901 -12.602 1.00 95.38 92 TYR A O 1
ATOM 761 N N . HIS A 1 93 ? -4.586 9.027 -11.603 1.00 94.38 93 HIS A N 1
ATOM 762 C CA . HIS A 1 93 ? -5.547 8.825 -12.684 1.00 94.38 93 HIS A CA 1
ATOM 763 C C . HIS A 1 93 ? -5.590 10.059 -13.613 1.00 94.38 93 HIS A C 1
ATOM 765 O O . HIS A 1 93 ? -6.007 11.134 -13.175 1.00 94.38 93 HIS A O 1
ATOM 771 N N . PRO A 1 94 ? -5.219 9.961 -14.906 1.00 92.25 94 PRO A N 1
ATOM 772 C CA . PRO A 1 94 ? -5.113 11.131 -15.789 1.00 92.25 94 PRO A CA 1
ATOM 773 C C . PRO A 1 94 ? -6.423 11.903 -15.994 1.00 92.25 94 PRO A C 1
ATOM 775 O O . PRO A 1 94 ? -6.399 13.115 -16.175 1.00 92.25 94 PRO A O 1
ATOM 778 N N . GLN A 1 95 ? -7.570 11.219 -15.956 1.00 89.75 95 GLN A N 1
ATOM 779 C CA . GLN A 1 95 ? -8.893 11.842 -16.107 1.00 89.75 95 GLN A CA 1
ATOM 780 C C . GLN A 1 95 ? -9.505 12.294 -14.772 1.00 89.75 95 GLN A C 1
ATOM 782 O O . GLN A 1 95 ? -10.573 12.896 -14.765 1.00 89.75 95 GLN A O 1
ATOM 787 N N . ASN A 1 96 ? -8.866 11.984 -13.640 1.00 85.75 96 ASN A N 1
ATOM 788 C CA . ASN A 1 96 ? -9.343 12.390 -12.323 1.00 85.75 96 ASN A CA 1
ATOM 789 C C . ASN A 1 96 ? -8.149 12.629 -11.399 1.00 85.75 96 ASN A C 1
ATOM 791 O O . ASN A 1 96 ? -7.691 11.728 -10.703 1.00 85.75 96 ASN A O 1
ATOM 795 N N . LEU A 1 97 ? -7.635 13.859 -11.411 1.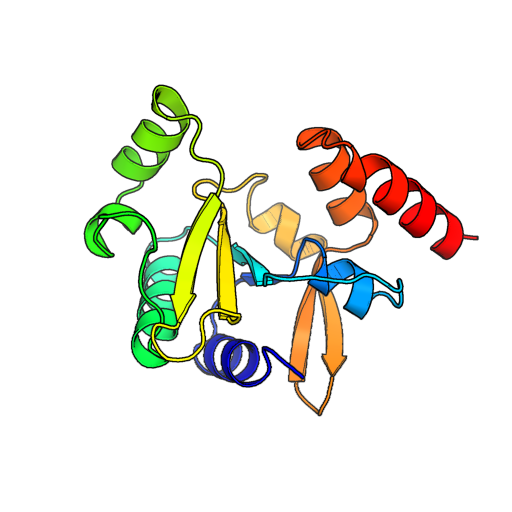00 79.69 97 LEU A N 1
ATOM 796 C CA . LEU A 1 97 ? -6.394 14.215 -10.717 1.00 79.69 97 LEU A CA 1
ATOM 797 C C . LEU A 1 97 ? -6.478 14.094 -9.190 1.00 79.69 97 LEU A C 1
ATOM 799 O O . LEU A 1 97 ? -5.441 14.084 -8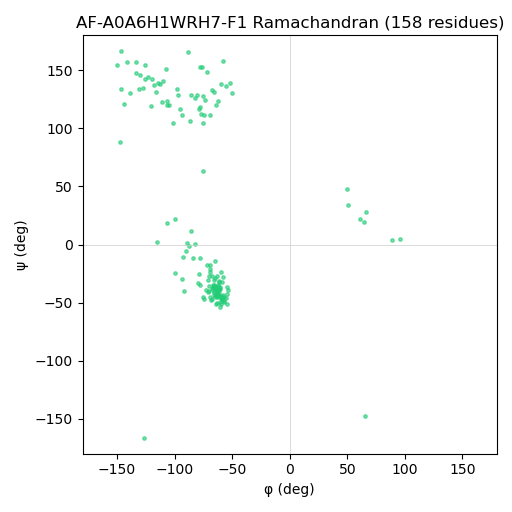.533 1.00 79.69 97 LEU A O 1
ATOM 803 N N . LEU A 1 98 ? -7.689 13.976 -8.638 1.00 83.00 98 LEU A N 1
ATOM 804 C CA . LEU A 1 98 ? -7.907 13.722 -7.216 1.00 83.00 98 LEU A CA 1
ATOM 805 C C . LEU A 1 98 ? -7.686 12.246 -6.841 1.00 83.00 98 LEU A C 1
ATOM 807 O O . LEU A 1 98 ? -7.677 11.925 -5.661 1.00 83.00 98 LEU A O 1
ATOM 811 N N . TYR A 1 99 ? -7.561 11.336 -7.814 1.00 88.56 99 TYR A N 1
ATOM 812 C CA . TYR A 1 99 ? -7.362 9.910 -7.557 1.00 88.56 99 TYR A CA 1
ATOM 813 C C . TYR A 1 99 ? -5.869 9.616 -7.569 1.00 88.56 99 TYR A C 1
ATOM 815 O O . TYR A 1 99 ? -5.222 9.639 -8.623 1.00 88.56 99 TYR A O 1
ATOM 823 N N . GLN A 1 100 ? -5.352 9.289 -6.391 1.00 94.75 100 GLN A N 1
ATOM 824 C CA . GLN A 1 100 ? -3.966 8.907 -6.192 1.00 94.75 100 GLN A CA 1
ATOM 825 C C . GLN A 1 100 ? -3.900 7.626 -5.370 1.00 94.75 100 GLN A C 1
ATOM 827 O O . GLN A 1 100 ? -4.596 7.486 -4.368 1.00 94.75 100 GLN A O 1
ATOM 832 N N . VAL A 1 101 ? -3.075 6.688 -5.823 1.00 97.31 101 VAL A N 1
ATOM 833 C CA . VAL A 1 101 ? -2.751 5.469 -5.084 1.00 97.31 101 VAL A CA 1
ATOM 834 C C . VAL A 1 101 ? -1.253 5.461 -4.863 1.00 97.31 101 VAL A C 1
ATOM 836 O O . VAL A 1 101 ? -0.488 5.434 -5.827 1.00 97.31 101 VAL A O 1
ATOM 839 N N . ASP A 1 102 ? -0.856 5.464 -3.603 1.00 97.12 102 ASP A N 1
ATOM 840 C CA . ASP A 1 102 ? 0.533 5.398 -3.185 1.00 97.12 102 ASP A CA 1
ATOM 841 C C . ASP A 1 102 ? 0.785 4.044 -2.536 1.00 97.12 102 ASP A C 1
ATOM 843 O O . ASP A 1 102 ? -0.055 3.515 -1.808 1.00 97.12 102 ASP A O 1
ATOM 847 N N . PHE A 1 103 ? 1.945 3.458 -2.804 1.00 97.88 103 PHE A N 1
ATOM 848 C CA . PHE A 1 103 ? 2.380 2.257 -2.105 1.00 97.88 103 PHE A CA 1
ATOM 849 C C . PHE A 1 103 ? 3.872 2.299 -1.827 1.00 97.88 103 PHE A C 1
ATOM 851 O O . PHE A 1 103 ? 4.623 2.999 -2.508 1.00 97.88 103 PHE A O 1
ATOM 858 N N . PHE A 1 104 ? 4.313 1.546 -0.827 1.00 97.00 104 PHE A N 1
ATOM 859 C CA . PHE A 1 104 ? 5.716 1.543 -0.445 1.00 97.00 104 PHE A CA 1
ATOM 860 C C . PHE A 1 104 ? 6.604 0.913 -1.530 1.00 97.00 104 PHE A C 1
ATOM 862 O O . PHE A 1 104 ? 6.316 -0.171 -2.035 1.00 97.00 104 PHE A O 1
ATOM 869 N N . ALA A 1 105 ? 7.714 1.581 -1.857 1.00 95.88 105 ALA A N 1
ATOM 870 C CA . ALA A 1 105 ? 8.740 1.062 -2.764 1.00 95.88 105 ALA A CA 1
ATOM 871 C C . ALA A 1 105 ? 9.453 -0.173 -2.178 1.00 95.88 105 ALA A C 1
ATOM 873 O O . ALA A 1 105 ? 9.868 -1.067 -2.912 1.00 95.88 105 ALA A O 1
ATOM 874 N N . GLU A 1 106 ? 9.564 -0.233 -0.853 1.00 94.19 106 GLU A N 1
ATOM 875 C CA . GLU A 1 106 ? 10.062 -1.378 -0.093 1.00 94.19 106 GLU A CA 1
ATOM 876 C C . GLU A 1 106 ? 9.129 -1.661 1.079 1.00 94.19 106 GLU A C 1
ATOM 878 O O . GLU A 1 106 ? 8.559 -0.736 1.654 1.00 94.19 106 GLU A O 1
ATOM 883 N N . GLU A 1 107 ? 8.983 -2.925 1.469 1.00 92.44 107 GLU A N 1
ATOM 884 C CA . GLU A 1 107 ? 8.134 -3.269 2.606 1.00 92.44 107 GLU A CA 1
ATOM 885 C C . GLU A 1 107 ? 8.672 -2.612 3.894 1.00 92.44 107 GLU A C 1
ATOM 887 O O . GLU A 1 107 ? 9.823 -2.849 4.265 1.00 92.44 107 GLU A O 1
ATOM 892 N N . PRO A 1 108 ? 7.870 -1.797 4.610 1.00 91.88 108 PRO A N 1
ATOM 893 C CA . PRO A 1 108 ? 8.336 -1.138 5.834 1.00 91.88 108 PRO A CA 1
ATOM 894 C C . PRO A 1 108 ? 8.558 -2.132 6.985 1.00 91.88 108 PRO A C 1
ATOM 896 O O . PRO A 1 108 ? 9.259 -1.828 7.949 1.00 91.88 108 PRO A O 1
ATOM 899 N N . LEU A 1 109 ? 7.920 -3.300 6.894 1.00 92.94 109 LEU A N 1
ATOM 900 C CA . LEU A 1 109 ? 8.038 -4.483 7.743 1.00 92.94 109 LEU A CA 1
ATOM 901 C C . LEU A 1 109 ? 7.746 -5.700 6.855 1.00 92.94 109 LEU A C 1
ATOM 903 O O . LEU A 1 109 ? 6.975 -5.533 5.908 1.00 92.94 109 LEU A O 1
ATOM 907 N N . PRO A 1 110 ? 8.251 -6.906 7.170 1.00 95.12 110 PRO A N 1
ATOM 908 C CA . PRO A 1 110 ? 7.901 -8.106 6.416 1.00 95.12 110 PRO A CA 1
ATOM 909 C C . PRO A 1 110 ? 6.383 -8.248 6.263 1.00 95.12 110 PRO A C 1
ATOM 911 O O . PRO A 1 110 ? 5.646 -8.168 7.253 1.00 95.12 110 PRO A O 1
ATOM 914 N N . PHE A 1 111 ? 5.895 -8.479 5.040 1.00 95.69 111 PHE A N 1
ATOM 915 C CA . PHE A 1 111 ? 4.450 -8.540 4.798 1.00 95.69 111 PHE A CA 1
ATOM 916 C C . PHE A 1 111 ? 3.740 -9.611 5.644 1.00 95.69 111 PHE A C 1
ATOM 918 O O . PHE A 1 111 ? 2.579 -9.447 6.016 1.00 95.69 111 PHE A O 1
ATOM 925 N N . THR A 1 112 ? 4.436 -10.684 6.023 1.00 95.56 112 THR A N 1
ATOM 926 C CA . THR A 1 112 ? 3.924 -11.716 6.938 1.00 95.56 112 THR A CA 1
ATOM 927 C C . THR A 1 112 ? 3.574 -11.171 8.326 1.00 95.56 112 THR A C 1
ATOM 929 O O . THR A 1 112 ? 2.567 -11.585 8.896 1.00 95.56 112 THR A O 1
ATOM 932 N N . GLU A 1 113 ? 4.345 -10.220 8.860 1.00 95.88 113 GLU A N 1
ATOM 933 C CA . GLU A 1 113 ? 4.035 -9.531 10.120 1.00 95.88 113 GLU A CA 1
ATOM 934 C C . GLU A 1 113 ? 2.873 -8.550 9.946 1.00 95.88 113 GLU A C 1
ATOM 936 O O . GLU A 1 113 ? 2.003 -8.434 10.810 1.00 95.88 113 GLU A O 1
ATOM 941 N N . ILE A 1 114 ? 2.835 -7.853 8.809 1.00 95.94 114 ILE A N 1
ATOM 942 C CA . ILE A 1 114 ? 1.760 -6.914 8.470 1.00 95.94 114 ILE A CA 1
ATOM 943 C C . ILE A 1 114 ? 0.423 -7.649 8.350 1.00 95.94 114 ILE A C 1
ATOM 945 O O . ILE A 1 114 ? -0.585 -7.178 8.876 1.00 95.94 114 ILE A O 1
ATOM 949 N N . ALA A 1 115 ? 0.418 -8.822 7.714 1.00 95.38 115 ALA A N 1
ATOM 950 C CA . ALA A 1 115 ? -0.769 -9.641 7.509 1.00 95.38 115 ALA A CA 1
ATOM 951 C C . ALA A 1 115 ? -1.442 -10.054 8.828 1.00 95.38 115 ALA A C 1
ATOM 953 O O . ALA A 1 115 ? -2.668 -10.133 8.895 1.00 95.38 115 ALA A O 1
ATOM 954 N N . GLN A 1 116 ? -0.661 -10.252 9.895 1.00 96.75 116 GLN A N 1
ATOM 955 C CA . GLN A 1 116 ? -1.176 -10.562 11.236 1.00 96.75 116 GLN A CA 1
ATOM 956 C C . GLN A 1 116 ? -1.855 -9.361 11.911 1.00 96.75 116 GLN A C 1
ATOM 958 O O . GLN A 1 116 ? -2.611 -9.531 12.863 1.00 96.75 116 GLN A O 1
ATOM 96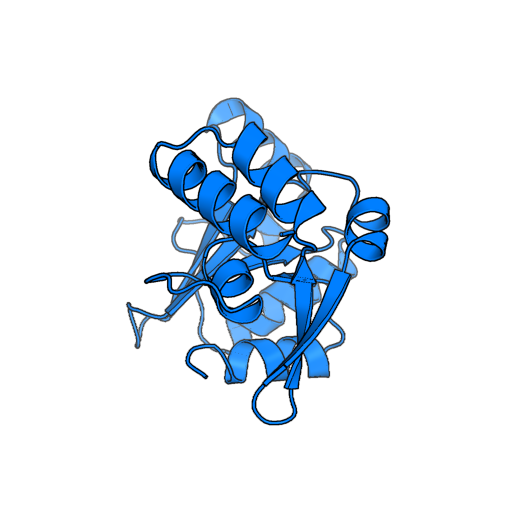3 N N . LYS A 1 117 ? -1.604 -8.144 11.416 1.00 96.62 117 LYS A N 1
ATOM 964 C CA . LYS A 1 117 ? -2.131 -6.880 11.946 1.00 96.62 117 LYS A CA 1
ATOM 965 C C . LYS A 1 117 ? -3.221 -6.279 11.053 1.00 96.62 117 LYS A C 1
ATOM 967 O O . LYS A 1 117 ? -3.510 -5.087 11.158 1.00 96.62 117 LYS A O 1
ATOM 972 N N . ILE A 1 118 ? -3.827 -7.080 10.174 1.00 97.88 118 ILE A N 1
ATOM 973 C CA . ILE A 1 118 ? -4.964 -6.660 9.349 1.00 97.88 118 ILE A CA 1
ATOM 974 C C . ILE A 1 118 ? -6.253 -6.735 10.167 1.00 97.88 118 ILE A C 1
ATOM 976 O O . ILE A 1 118 ? -6.608 -7.775 10.715 1.00 97.88 118 ILE A O 1
ATOM 980 N N . ILE A 1 119 ? -7.001 -5.636 10.167 1.00 97.50 119 ILE A N 1
ATOM 981 C CA . ILE A 1 119 ? -8.392 -5.572 10.598 1.00 97.50 119 ILE A CA 1
ATOM 982 C C . ILE A 1 119 ? -9.261 -5.434 9.351 1.00 97.50 119 ILE A C 1
ATOM 984 O O . ILE A 1 119 ? -9.137 -4.473 8.590 1.00 97.50 119 ILE A O 1
ATOM 988 N N . TRP A 1 120 ? -10.161 -6.388 9.139 1.00 96.94 120 TRP A N 1
ATOM 989 C CA . TRP A 1 120 ? -11.109 -6.329 8.032 1.00 96.94 120 TRP A CA 1
ATOM 990 C C . TRP A 1 120 ? -12.242 -5.365 8.371 1.00 96.94 120 TRP A C 1
ATOM 992 O O . TRP A 1 120 ? -12.974 -5.565 9.340 1.00 96.94 120 TRP A O 1
ATOM 1002 N N . LYS A 1 121 ? -12.378 -4.308 7.572 1.00 95.88 121 LYS A N 1
ATOM 1003 C CA . LYS A 1 121 ? -13.485 -3.349 7.654 1.00 95.88 121 LYS A CA 1
ATOM 1004 C C . LYS A 1 121 ? -14.417 -3.558 6.471 1.00 95.88 121 LYS A C 1
ATOM 1006 O O . LYS A 1 121 ? -13.975 -3.973 5.403 1.00 95.88 121 LYS A O 1
ATOM 1011 N N . GLU A 1 122 ? -15.695 -3.258 6.651 1.00 93.50 122 GLU A N 1
ATOM 1012 C CA . GLU A 1 122 ? -16.690 -3.382 5.590 1.00 93.50 122 GLU A CA 1
ATOM 1013 C C . GLU A 1 122 ? -17.272 -2.016 5.235 1.00 93.50 122 GLU A C 1
ATOM 1015 O O . GLU A 1 122 ? -17.662 -1.245 6.112 1.00 93.50 122 GLU A O 1
ATOM 1020 N N . ALA A 1 123 ? -17.315 -1.705 3.941 1.00 89.06 123 ALA A N 1
ATOM 1021 C CA . ALA A 1 123 ? -17.949 -0.498 3.426 1.00 89.06 123 ALA A CA 1
ATOM 1022 C C . ALA A 1 123 ? -18.624 -0.797 2.083 1.00 89.06 123 ALA A C 1
ATOM 1024 O O . ALA A 1 123 ? -17.948 -1.184 1.131 1.00 89.06 123 ALA A O 1
ATOM 1025 N N . ARG A 1 124 ? -19.947 -0.583 1.990 1.00 86.88 124 ARG A N 1
ATOM 1026 C CA . ARG A 1 124 ? -20.751 -0.861 0.776 1.00 86.88 124 ARG A CA 1
ATOM 1027 C C . ARG A 1 124 ? -20.499 -2.270 0.208 1.00 86.88 124 ARG A C 1
ATOM 1029 O O . ARG A 1 124 ? -20.208 -2.424 -0.983 1.00 86.88 124 ARG A O 1
ATOM 1036 N N . ASP A 1 125 ? -20.535 -3.265 1.094 1.00 90.00 125 ASP A N 1
ATOM 1037 C CA . ASP A 1 125 ? -20.333 -4.691 0.793 1.00 90.00 125 ASP A CA 1
ATOM 1038 C C . ASP A 1 125 ? -18.923 -5.046 0.277 1.00 90.00 125 ASP A C 1
ATOM 1040 O O . ASP A 1 125 ? -18.711 -6.076 -0.366 1.00 90.00 125 ASP A O 1
ATOM 1044 N N . ILE A 1 126 ? -17.931 -4.185 0.523 1.00 95.00 126 ILE A N 1
ATOM 1045 C CA . ILE A 1 126 ? -16.521 -4.455 0.224 1.00 95.00 126 ILE A CA 1
ATOM 1046 C C . ILE A 1 126 ? -15.790 -4.710 1.530 1.00 95.00 126 ILE A C 1
ATOM 1048 O O . ILE A 1 126 ? -15.746 -3.838 2.398 1.00 95.00 126 ILE A O 1
ATOM 1052 N N . LYS A 1 127 ? -15.148 -5.876 1.628 1.00 96.19 127 LYS A N 1
ATOM 1053 C CA . LYS A 1 127 ? -14.177 -6.173 2.683 1.00 96.19 127 LYS A CA 1
ATOM 1054 C C . LYS A 1 127 ? -12.848 -5.511 2.346 1.00 96.19 127 LYS A C 1
ATOM 1056 O O . LYS A 1 127 ? -12.235 -5.830 1.333 1.00 96.19 127 LYS A O 1
ATOM 1061 N N . ILE A 1 128 ? -12.415 -4.583 3.183 1.00 97.69 128 ILE A N 1
ATOM 1062 C CA . ILE A 1 128 ? -11.196 -3.802 2.999 1.00 97.69 128 ILE A CA 1
ATOM 1063 C C . ILE A 1 128 ? -10.193 -4.243 4.074 1.00 97.69 128 ILE A C 1
ATOM 1065 O O . ILE A 1 128 ? -10.522 -4.164 5.262 1.00 97.69 128 ILE A O 1
ATOM 1069 N N . PRO A 1 129 ? -8.989 -4.710 3.698 1.00 98.12 129 PRO A N 1
ATOM 1070 C CA . PRO A 1 129 ? -7.935 -5.004 4.659 1.00 98.12 129 PRO A CA 1
ATOM 1071 C C . PRO A 1 129 ? -7.336 -3.685 5.151 1.00 98.12 129 PRO A C 1
ATOM 1073 O O . PRO A 1 129 ? -6.700 -2.969 4.382 1.00 98.12 129 PRO A O 1
ATOM 1076 N N . VAL A 1 130 ? -7.551 -3.332 6.415 1.00 98.12 130 VAL A N 1
ATOM 1077 C CA . VAL A 1 130 ? -7.067 -2.074 7.005 1.00 98.12 130 VAL A CA 1
ATOM 1078 C C . VAL A 1 130 ? -6.014 -2.387 8.057 1.00 98.12 130 VAL A C 1
ATOM 1080 O O . VAL A 1 130 ? -6.180 -3.321 8.839 1.00 98.12 130 VAL A O 1
ATOM 1083 N N . ALA A 1 131 ? -4.929 -1.617 8.108 1.00 97.62 131 ALA A N 1
ATOM 1084 C CA . ALA A 1 131 ? -3.939 -1.769 9.169 1.00 97.62 131 ALA A CA 1
ATOM 1085 C C . ALA A 1 131 ? -4.571 -1.532 10.546 1.00 97.62 131 ALA A C 1
ATOM 1087 O O . ALA A 1 131 ? -5.361 -0.601 10.726 1.00 97.62 131 ALA A O 1
ATOM 1088 N N . SER A 1 132 ? -4.217 -2.359 11.531 1.00 96.62 132 SER A N 1
ATOM 1089 C CA . SER A 1 132 ? -4.610 -2.145 12.923 1.00 96.62 132 SER A CA 1
ATOM 1090 C C . SER A 1 132 ? -4.120 -0.790 13.434 1.00 96.62 132 SER A C 1
ATOM 1092 O O . SER A 1 132 ? -3.149 -0.227 12.923 1.00 96.62 132 SER A O 1
ATOM 1094 N N . LYS A 1 133 ? -4.764 -0.276 14.486 1.00 94.12 133 LYS A N 1
ATOM 1095 C CA . LYS A 1 133 ? -4.322 0.956 15.150 1.00 94.12 133 LYS A CA 1
ATOM 1096 C C . LYS A 1 133 ? -2.855 0.867 15.582 1.00 94.12 133 LYS A C 1
ATOM 1098 O O . LYS A 1 133 ? -2.099 1.795 15.336 1.00 94.12 133 LYS A O 1
ATOM 1103 N N . GLU A 1 134 ? -2.435 -0.268 16.142 1.00 93.31 134 GLU A N 1
ATOM 1104 C CA . GLU A 1 134 ? -1.045 -0.516 16.547 1.00 93.31 134 GLU A CA 1
ATOM 1105 C C . GLU A 1 134 ? -0.069 -0.388 15.365 1.00 93.31 134 GLU A C 1
ATOM 1107 O O . GLU A 1 134 ? 0.958 0.284 15.467 1.00 93.31 134 GLU A O 1
ATOM 1112 N N . LEU A 1 135 ? -0.404 -0.988 14.216 1.00 94.75 135 LEU A N 1
ATOM 1113 C CA . LEU A 1 135 ? 0.421 -0.878 13.016 1.00 94.75 135 LEU A CA 1
ATOM 1114 C C . LEU A 1 135 ? 0.447 0.565 12.489 1.00 94.75 135 LEU A C 1
ATOM 1116 O O . LEU A 1 135 ? 1.512 1.053 12.116 1.00 94.75 135 LEU A O 1
ATOM 1120 N N . LEU A 1 136 ? -0.687 1.270 12.506 1.00 94.25 136 LEU A N 1
ATOM 1121 C CA . LEU A 1 136 ? -0.753 2.682 12.122 1.00 94.25 136 LEU A CA 1
ATOM 1122 C C . LEU A 1 136 ? 0.104 3.562 13.041 1.00 94.25 136 LEU A C 1
ATOM 1124 O O . LEU A 1 136 ? 0.870 4.373 12.524 1.00 94.25 136 LEU A O 1
ATOM 1128 N N . LYS A 1 137 ? 0.040 3.368 14.368 1.00 91.69 137 LYS A N 1
ATOM 1129 C CA . LYS A 1 137 ? 0.896 4.066 15.343 1.00 91.69 137 LYS A CA 1
ATOM 1130 C C . LYS A 1 137 ? 2.374 3.819 15.019 1.00 91.69 137 LYS A C 1
ATOM 1132 O O . LYS A 1 137 ? 3.124 4.772 14.826 1.00 91.69 137 LYS A O 1
ATOM 1137 N N . LYS A 1 138 ? 2.771 2.555 14.816 1.00 91.94 138 LYS A N 1
ATOM 1138 C CA . LYS A 1 138 ? 4.152 2.181 14.458 1.00 91.94 138 LYS A CA 1
ATOM 1139 C C . LYS A 1 138 ? 4.636 2.863 13.173 1.00 91.94 138 LYS A C 1
ATOM 1141 O O . LYS A 1 138 ? 5.724 3.431 13.160 1.00 91.94 138 LYS A O 1
ATOM 1146 N N . LEU A 1 139 ? 3.841 2.831 12.100 1.00 91.00 139 LEU A N 1
ATOM 1147 C CA . LEU A 1 139 ? 4.202 3.463 10.822 1.00 91.00 139 LEU A CA 1
ATOM 1148 C C . LEU A 1 139 ? 4.344 4.987 10.953 1.00 91.00 139 LEU A C 1
ATOM 1150 O O . LEU A 1 139 ? 5.240 5.572 10.351 1.00 91.00 139 LEU A O 1
ATOM 1154 N N . LYS A 1 140 ? 3.495 5.620 11.767 1.00 89.31 140 LYS A N 1
ATOM 1155 C CA . LYS A 1 140 ? 3.507 7.067 12.020 1.00 89.31 140 LYS A CA 1
ATOM 1156 C C . LYS A 1 140 ? 4.705 7.532 12.833 1.00 89.31 140 LYS A C 1
ATOM 1158 O O . LYS A 1 140 ? 5.306 8.554 12.510 1.00 89.31 140 LYS A O 1
ATOM 1163 N N . THR A 1 141 ? 5.093 6.762 13.846 1.00 85.81 141 THR A N 1
ATOM 1164 C CA . THR A 1 141 ? 6.323 7.014 14.603 1.00 85.81 141 THR A CA 1
ATOM 1165 C C . THR A 1 141 ? 7.557 6.939 13.701 1.00 85.81 141 THR A C 1
ATOM 1167 O O . THR A 1 141 ? 8.471 7.742 13.859 1.00 85.81 141 THR A O 1
ATOM 1170 N N . LEU A 1 142 ? 7.574 6.023 12.723 1.00 83.06 142 LEU A N 1
ATOM 1171 C CA . LEU A 1 142 ? 8.677 5.900 11.763 1.00 83.06 142 LEU A CA 1
ATOM 1172 C C . LEU A 1 142 ? 8.744 7.070 10.767 1.00 83.06 142 LEU A C 1
ATOM 1174 O O . LEU A 1 142 ? 9.842 7.469 10.386 1.00 83.06 142 LEU A O 1
ATOM 1178 N N . SER A 1 143 ? 7.603 7.617 10.327 1.00 80.50 143 SER A N 1
ATOM 1179 C CA . SER A 1 143 ? 7.577 8.738 9.374 1.00 80.50 143 SER A CA 1
ATOM 1180 C C . SER A 1 143 ? 7.838 10.099 10.019 1.00 80.50 143 SER A C 1
ATOM 1182 O O . SER A 1 143 ? 8.401 10.973 9.362 1.00 80.50 143 SER A O 1
ATOM 1184 N N . GLY A 1 144 ? 7.415 10.298 11.274 1.00 74.31 144 GLY A N 1
ATOM 1185 C CA . GLY A 1 144 ? 7.723 11.490 12.072 1.00 74.31 144 GLY A CA 1
ATOM 1186 C C . GLY A 1 144 ? 7.216 12.821 11.496 1.00 74.31 144 GLY A C 1
ATOM 1187 O O . GLY A 1 144 ? 7.764 13.874 11.822 1.00 74.31 144 GLY A O 1
ATOM 1188 N N . ARG A 1 145 ? 6.205 12.818 10.613 1.00 82.06 145 ARG A N 1
ATOM 1189 C CA . ARG A 1 145 ? 5.702 14.057 9.991 1.00 82.06 145 ARG A CA 1
ATOM 1190 C C . ARG A 1 145 ? 4.836 14.841 10.989 1.00 82.06 145 ARG A C 1
ATOM 1192 O O . ARG A 1 145 ? 4.153 14.226 11.801 1.00 82.06 145 ARG A O 1
ATOM 1199 N N . PRO A 1 146 ? 4.736 16.180 10.886 1.00 79.81 146 PRO A N 1
ATOM 1200 C CA . PRO A 1 146 ? 3.928 16.982 11.815 1.00 79.81 146 PRO A CA 1
ATOM 1201 C C . PRO A 1 146 ? 2.459 16.540 11.944 1.00 79.81 146 PRO A C 1
ATOM 1203 O O . PRO A 1 146 ? 1.897 16.568 13.033 1.00 79.81 146 PRO A O 1
ATOM 1206 N N . GLN A 1 147 ? 1.836 16.095 10.845 1.00 81.06 147 GLN A N 1
ATOM 1207 C CA . GLN A 1 147 ? 0.463 15.572 10.856 1.00 81.06 147 GLN A CA 1
ATOM 1208 C C . GLN A 1 147 ? 0.351 14.213 11.567 1.00 81.06 147 GLN A C 1
ATOM 1210 O O . GLN A 1 147 ? -0.705 13.897 12.106 1.00 81.06 147 GLN A O 1
ATOM 1215 N N . ASP A 1 148 ? 1.430 13.425 11.594 1.00 83.06 148 ASP A N 1
ATOM 1216 C CA . ASP A 1 148 ? 1.434 12.119 12.248 1.00 83.06 148 ASP A CA 1
ATOM 1217 C C . ASP A 1 148 ? 1.296 12.252 13.775 1.00 83.06 148 ASP A C 1
ATOM 1219 O O . ASP A 1 148 ? 0.703 11.367 14.376 1.00 83.06 148 ASP A O 1
ATOM 1223 N N . LEU A 1 149 ? 1.723 13.365 14.392 1.00 81.44 149 LEU A N 1
ATOM 1224 C CA . LEU A 1 149 ? 1.519 13.619 15.830 1.00 81.44 149 LEU A CA 1
ATOM 1225 C C . LEU A 1 149 ? 0.031 13.716 16.196 1.00 81.44 149 LEU A C 1
ATOM 1227 O O . LEU A 1 149 ? -0.434 12.996 17.070 1.00 81.44 149 LEU A O 1
ATOM 1231 N N . LYS A 1 150 ? -0.738 14.529 15.461 1.00 83.19 150 LYS A N 1
ATOM 1232 C CA . LYS A 1 150 ? -2.194 14.651 15.665 1.00 83.19 150 LYS A CA 1
ATOM 1233 C C . LYS A 1 150 ? -2.925 13.338 15.409 1.00 83.19 150 LYS A C 1
ATOM 1235 O O . LYS A 1 150 ? -3.919 13.023 16.049 1.00 83.19 150 LYS A O 1
ATOM 1240 N N . ASP A 1 151 ? -2.446 12.584 14.424 1.00 84.25 151 ASP A N 1
ATOM 1241 C CA . ASP A 1 151 ? -3.029 11.291 14.104 1.00 84.25 151 ASP A CA 1
ATOM 1242 C C . ASP A 1 151 ? -2.732 10.238 15.189 1.00 84.25 151 ASP A C 1
ATOM 1244 O O . ASP A 1 151 ? -3.532 9.323 15.360 1.00 84.25 151 ASP A O 1
ATOM 1248 N N . LEU A 1 152 ? -1.588 10.333 15.882 1.00 86.38 152 LEU A N 1
ATOM 1249 C CA . LEU A 1 152 ? -1.252 9.477 17.024 1.00 86.38 152 LEU A CA 1
ATOM 1250 C C . LEU A 1 152 ? -2.169 9.770 18.213 1.00 86.38 152 LEU A C 1
ATOM 1252 O O . LEU A 1 152 ? -2.755 8.824 18.729 1.00 86.38 152 LEU A O 1
ATOM 1256 N N . GLU A 1 153 ? -2.366 11.047 18.556 1.00 85.56 153 GLU A N 1
ATOM 1257 C CA . GLU A 1 153 ? -3.317 11.480 19.596 1.00 85.56 153 GLU A CA 1
ATOM 1258 C C . GLU A 1 153 ? -4.726 10.932 19.307 1.00 85.56 153 GLU A C 1
ATOM 1260 O O . GLU A 1 153 ? -5.297 10.202 20.109 1.00 85.56 153 GLU A O 1
ATOM 1265 N N . ALA A 1 154 ? -5.245 11.137 18.091 1.00 85.44 154 ALA A N 1
ATOM 1266 C CA . ALA A 1 154 ? -6.570 10.636 17.713 1.00 85.44 154 ALA A CA 1
ATOM 1267 C C . ALA A 1 154 ? -6.691 9.097 17.732 1.00 85.44 154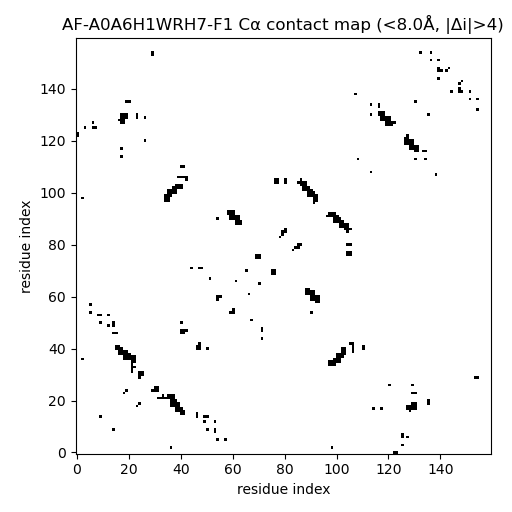 ALA A C 1
ATOM 1269 O O . ALA A 1 154 ? -7.788 8.553 17.865 1.00 85.44 154 ALA A O 1
ATOM 1270 N N . LEU A 1 155 ? -5.586 8.370 17.536 1.00 85.75 155 LEU A N 1
ATOM 1271 C CA . LEU A 1 155 ? -5.560 6.911 17.656 1.00 85.75 155 LEU A CA 1
ATOM 1272 C C . LEU A 1 155 ? -5.502 6.445 19.117 1.00 85.75 155 LEU A C 1
ATOM 1274 O O . LEU A 1 155 ? -5.874 5.303 19.380 1.00 85.75 155 LEU A O 1
ATOM 1278 N N . GLU A 1 156 ? -4.988 7.265 20.032 1.00 84.88 156 GLU A N 1
ATOM 1279 C CA . GLU A 1 156 ? -4.992 7.019 21.479 1.00 84.88 156 GLU A CA 1
ATOM 1280 C C . GLU A 1 156 ? -6.385 7.257 22.065 1.00 84.88 156 GLU A C 1
ATOM 1282 O O . GLU A 1 156 ? -6.901 6.357 22.718 1.00 84.88 156 GLU A O 1
ATOM 1287 N N . ASP A 1 157 ? -7.052 8.351 21.689 1.00 81.00 157 ASP A N 1
ATOM 1288 C CA . ASP A 1 157 ? -8.412 8.686 22.145 1.00 81.00 157 ASP A CA 1
ATOM 1289 C C . ASP A 1 157 ? -9.471 7.622 21.793 1.00 81.00 157 ASP A C 1
ATOM 1291 O O . ASP A 1 157 ? -10.524 7.546 22.414 1.00 81.00 157 ASP A O 1
ATOM 1295 N N . LEU A 1 158 ? -9.232 6.801 20.763 1.00 74.88 158 LEU A N 1
ATOM 1296 C CA . LEU A 1 158 ? -10.136 5.708 20.382 1.00 74.88 158 LEU A CA 1
ATOM 1297 C C . LEU A 1 158 ? -9.917 4.409 21.174 1.00 74.88 158 LEU A C 1
ATOM 1299 O O . LEU A 1 158 ? -10.651 3.442 20.938 1.00 74.88 158 LEU A O 1
ATOM 1303 N N . ASP A 1 159 ? -8.824 4.302 21.930 1.00 64.75 159 ASP A N 1
ATOM 1304 C CA . ASP A 1 159 ? -8.521 3.145 22.783 1.00 64.75 159 ASP A CA 1
ATOM 1305 C C . ASP A 1 159 ? -9.040 3.339 24.229 1.00 64.75 159 ASP A C 1
ATOM 1307 O O . ASP A 1 159 ? -9.056 2.360 24.981 1.00 64.75 159 ASP A O 1
ATOM 1311 N N . GLU A 1 160 ? -9.485 4.554 24.588 1.00 51.66 160 GLU A N 1
ATOM 1312 C CA . GLU A 1 160 ? -10.218 4.902 25.826 1.00 51.66 160 GLU A CA 1
ATOM 1313 C C . GLU A 1 160 ? -11.734 4.653 25.707 1.00 51.66 160 GLU A C 1
ATOM 1315 O O . GLU A 1 160 ? -12.327 4.192 26.714 1.00 51.66 160 GLU A O 1
#

Mean predicted aligned error: 3.71 Å

Sequence (160 aa):
MFYEKVFRELNARGVRYVVVGGVALVLHGIIRLTADLDLIVDLSPENLRLFLETLKSLGFRPRLPITLEEILDPEKRSLWRREKNLVMISFYHPQNLLYQVDFFAEEPLPFTEIAQKIIWKEARDIKIPVASKELLKKLKTLSGRPQDLKDLEALEDLDE

Radius of gyration: 15.21 Å; Cα contacts (8 Å, |Δi|>4): 224; chains: 1; bounding box: 41×29×42 Å

Secondary structure (DSSP, 8-state):
-TTHHHHHHHHHTT--EEE-HHHHHHHTT------SEEEEE--SHHHHHHHHHHHHHTT-EESSS--HHHHH-HHHHHHHHHHS---EEEEEETTEEEEEEEEESS-SS-HHHHHTTEEEEEETTEEEEEE-HHHHHHHHHHH--HHHHHHHHHHHTTT-

Nearest PDB structures (foldseek):
  4hx0-assembly1_A  TM=6.745E-01  e=6.863E-05  Thermotoga maritima
  5kqj-assembly1_A  TM=6.645E-01  e=4.154E-03  Klebsiella pneumoniae
  5cfu-assembly1_A  TM=6.351E-01  e=2.180E-03  Pseudomonas aeruginosa
  7x7l-assembly1_A  TM=5.007E-01  e=3.574E-01  Zea mays
  1sp8-assembly2_D  TM=2.884E-01  e=4.262E-01  Zea mays

Solvent-accessible surface area (backbone atoms only — not comparable to full-atom values): 9130 Å² total; per-residue (Å²): 112,98,61,47,70,58,55,54,52,38,57,76,70,65,44,58,57,32,32,31,65,49,50,28,42,41,75,72,70,43,92,63,93,57,72,49,43,36,33,46,55,41,75,52,71,68,40,40,49,52,46,54,52,49,41,46,75,73,54,35,40,63,70,58,102,63,55,72,71,50,65,66,34,64,68,51,32,52,47,37,34,72,77,67,64,42,55,62,48,48,28,35,25,86,92,40,84,70,45,34,43,31,30,51,51,56,73,95,54,63,56,75,64,52,62,76,39,52,41,79,42,77,58,96,93,37,82,40,45,22,50,28,70,70,56,49,48,54,54,32,66,73,65,65,46,82,69,37,56,60,52,44,53,59,58,50,66,73,74,113